Protein AF-A0A926B3T6-F1 (afdb_monomer)

Sequence (153 aa):
PVVVKFSTDINLEQIPELVQTLVERGFDGIILGNTSTRYAEHRSAIENRDLPLYDYFTSTYGGGLSGGILRADSLAAARCAVEAVRALAPSHEFQVIRCGGIASNADIVESRKAGVLLNQWYVGYFEAFARAGHNVYGDVVSRMSESLTDTLS

Foldseek 3Di:
DAEEEDALPDDLVCLLVVLVVCLVVPHQEYEFHDFDLVLVVLLVVDDPVCNVVSVCCNVPPGDGDFAQSSLVSQLSSLLSNVVSCVVVVRPDHYAYEGETHDQALVSVVSCVVSVHPHYDDDPSQVVQCVPCPPCSVVVRVVVNVVVVVVVVD

pLDDT: mean 92.75, std 11.46, range [38.62, 98.75]

Radius of gyration: 17.03 Å; Cα contacts (8 Å, |Δi|>4): 232; chains: 1; bou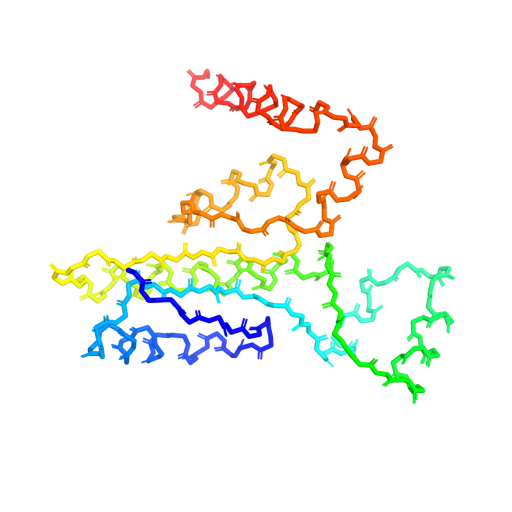nding box: 42×38×45 Å

Structure (mmCIF, N/CA/C/O backbone):
data_AF-A0A926B3T6-F1
#
_entry.id   AF-A0A926B3T6-F1
#
loop_
_atom_site.group_PDB
_atom_site.id
_atom_site.type_symbol
_atom_site.label_atom_id
_atom_site.label_alt_id
_atom_site.label_comp_id
_atom_site.label_asym_id
_atom_site.label_entity_id
_atom_site.label_seq_id
_atom_site.pdbx_PDB_ins_code
_atom_site.Cartn_x
_atom_site.Cartn_y
_atom_site.Cartn_z
_atom_site.occupancy
_atom_site.B_iso_or_equiv
_atom_site.auth_seq_id
_atom_site.auth_comp_id
_atom_site.auth_asym_id
_atom_site.auth_atom_id
_atom_site.pdbx_PDB_model_num
ATOM 1 N N . PRO A 1 1 ? -4.760 -11.863 16.513 1.00 90.06 1 PRO A N 1
ATOM 2 C CA . PRO A 1 1 ? -5.025 -10.830 15.493 1.00 90.06 1 PRO A CA 1
ATOM 3 C C . PRO A 1 1 ? -5.242 -11.476 14.119 1.00 90.06 1 PRO A C 1
ATOM 5 O O . PRO A 1 1 ? -4.375 -12.211 13.649 1.00 90.06 1 PRO A O 1
ATOM 8 N N . VAL A 1 2 ? -6.396 -11.239 13.507 1.00 97.50 2 VAL A N 1
ATOM 9 C CA . VAL A 1 2 ? -6.762 -11.685 12.165 1.00 97.50 2 VAL A CA 1
ATOM 10 C C . VAL A 1 2 ? -6.933 -10.450 11.291 1.00 97.50 2 VAL A C 1
ATOM 12 O O . VAL A 1 2 ? -7.745 -9.577 11.583 1.00 97.50 2 VAL A O 1
ATOM 15 N N . VAL A 1 3 ? -6.162 -10.379 10.209 1.00 97.94 3 VAL A N 1
ATOM 16 C CA . VAL A 1 3 ? -6.196 -9.267 9.250 1.00 97.94 3 VAL A CA 1
ATOM 17 C C . VAL A 1 3 ? -6.465 -9.793 7.846 1.00 97.94 3 VAL A C 1
ATOM 19 O O . VAL A 1 3 ? -6.010 -10.884 7.496 1.00 97.94 3 VAL A O 1
ATOM 22 N N . VAL A 1 4 ? -7.175 -9.016 7.029 1.00 97.75 4 VAL A N 1
ATOM 23 C CA . VAL A 1 4 ? -7.451 -9.359 5.622 1.00 97.75 4 VAL A CA 1
ATOM 24 C C . VAL A 1 4 ? -6.619 -8.484 4.701 1.00 97.75 4 VAL A C 1
ATOM 26 O O . VAL A 1 4 ? -6.476 -7.288 4.945 1.00 97.75 4 VAL A O 1
ATOM 29 N N . LYS A 1 5 ? -6.072 -9.069 3.632 1.00 98.06 5 LYS A N 1
ATOM 30 C CA . LYS A 1 5 ? -5.295 -8.347 2.623 1.00 98.06 5 LYS A CA 1
ATOM 31 C C . LYS A 1 5 ? -6.063 -8.237 1.314 1.00 98.06 5 LYS A C 1
ATOM 33 O O . LYS A 1 5 ? -6.503 -9.251 0.779 1.00 98.06 5 LYS A O 1
ATOM 38 N N . PHE A 1 6 ? -6.152 -7.022 0.781 1.00 97.56 6 PHE A N 1
ATOM 39 C CA . PHE A 1 6 ? -6.789 -6.741 -0.506 1.00 97.56 6 PHE A CA 1
ATOM 40 C C . PHE A 1 6 ? -5.767 -6.312 -1.559 1.00 97.56 6 PHE A C 1
ATOM 42 O O . PHE A 1 6 ? -4.681 -5.824 -1.239 1.00 97.56 6 PHE A O 1
ATOM 49 N N . SER A 1 7 ? -6.123 -6.514 -2.830 1.00 95.25 7 SER A N 1
ATOM 50 C CA . SER A 1 7 ? -5.357 -5.992 -3.964 1.00 95.25 7 SER A CA 1
ATOM 51 C C . SER A 1 7 ? -5.319 -4.461 -3.951 1.00 95.25 7 SER A C 1
ATOM 53 O O . SER A 1 7 ? -6.173 -3.803 -3.363 1.00 95.25 7 SER A O 1
ATOM 55 N N . THR A 1 8 ? -4.317 -3.902 -4.628 1.00 95.19 8 THR A N 1
ATOM 56 C CA . THR A 1 8 ? -4.240 -2.468 -4.929 1.00 95.19 8 THR A CA 1
ATOM 57 C C . THR A 1 8 ? -5.337 -2.031 -5.906 1.00 95.19 8 THR A C 1
ATOM 59 O O . THR A 1 8 ? -5.630 -0.848 -5.997 1.00 95.19 8 THR A O 1
ATOM 62 N N . ASP A 1 9 ? -5.981 -2.969 -6.604 1.00 96.56 9 ASP A N 1
ATOM 63 C CA . ASP A 1 9 ? -7.074 -2.714 -7.555 1.00 96.56 9 ASP A CA 1
ATOM 64 C C . ASP A 1 9 ? -8.447 -2.562 -6.880 1.00 96.56 9 ASP A C 1
ATOM 66 O O . ASP A 1 9 ? -9.483 -2.594 -7.540 1.00 96.56 9 ASP A O 1
ATOM 70 N N . ILE A 1 10 ? -8.470 -2.423 -5.553 1.00 96.00 10 ILE A N 1
ATOM 71 C CA . ILE A 1 10 ? -9.690 -2.171 -4.789 1.00 96.00 10 ILE A CA 1
ATOM 72 C C . ILE A 1 10 ? -10.314 -0.826 -5.187 1.00 96.00 10 ILE A C 1
ATOM 74 O O . ILE A 1 10 ? -9.626 0.192 -5.267 1.00 96.00 10 ILE A O 1
ATOM 78 N N . ASN A 1 11 ? -11.634 -0.806 -5.391 1.00 96.56 11 ASN A N 1
ATOM 79 C CA . ASN A 1 11 ? -12.356 0.448 -5.577 1.00 96.56 11 ASN A CA 1
ATOM 80 C C . ASN A 1 11 ? -12.421 1.200 -4.237 1.00 96.56 11 ASN A C 1
ATOM 82 O O . ASN A 1 11 ? -12.922 0.667 -3.246 1.00 96.56 11 ASN A O 1
ATOM 86 N N . LEU A 1 12 ? -11.948 2.450 -4.221 1.00 97.62 12 LEU A N 1
ATOM 87 C CA . LEU A 1 12 ? -11.952 3.306 -3.033 1.00 97.62 12 LEU A CA 1
ATOM 88 C C . LEU A 1 12 ? -13.356 3.490 -2.447 1.00 97.62 12 LEU A C 1
ATOM 90 O O . LEU A 1 12 ? -13.508 3.509 -1.230 1.00 97.62 12 LEU A O 1
ATOM 94 N N . GLU A 1 13 ? -14.384 3.554 -3.291 1.00 97.94 13 GLU A N 1
ATOM 95 C CA . GLU A 1 13 ? -15.776 3.737 -2.858 1.00 97.94 13 GLU A CA 1
ATOM 96 C C . GLU A 1 13 ? -16.304 2.550 -2.039 1.00 97.94 13 GLU A C 1
ATOM 98 O O . GLU A 1 13 ? -17.209 2.715 -1.228 1.00 97.94 13 GLU A O 1
ATOM 103 N N . GLN A 1 14 ? -15.718 1.359 -2.206 1.00 96.94 14 GLN A N 1
ATOM 104 C CA . GLN A 1 14 ? -16.119 0.143 -1.489 1.00 96.94 14 GLN A CA 1
ATOM 105 C C . GLN A 1 14 ? -15.417 -0.008 -0.134 1.00 96.94 14 GLN A C 1
ATOM 107 O O . GLN A 1 14 ? -15.825 -0.826 0.692 1.00 96.94 14 GLN A O 1
ATOM 112 N N . ILE A 1 15 ? -14.344 0.751 0.108 1.00 98.44 15 ILE A N 1
ATOM 113 C CA . ILE A 1 15 ? -13.525 0.613 1.316 1.00 98.44 15 ILE A CA 1
ATOM 114 C C . ILE A 1 15 ? -14.333 0.852 2.602 1.00 98.44 15 ILE A C 1
ATOM 116 O O . ILE A 1 15 ? -14.174 0.044 3.518 1.00 98.44 15 ILE A O 1
ATOM 120 N N . PRO A 1 16 ? -15.208 1.872 2.715 1.00 98.62 16 PRO A N 1
ATOM 121 C CA . PRO A 1 16 ? -15.978 2.086 3.941 1.00 98.62 16 PRO A CA 1
ATOM 122 C C . PRO A 1 16 ? -16.863 0.894 4.332 1.00 98.62 16 PRO A C 1
ATOM 124 O O . PRO A 1 16 ? -16.813 0.444 5.477 1.00 98.62 16 PRO A O 1
ATOM 127 N N . GLU A 1 17 ? -17.608 0.328 3.378 1.00 98.38 17 GLU A N 1
ATOM 128 C CA . GLU A 1 17 ? -18.474 -0.838 3.613 1.00 98.38 17 GLU A CA 1
ATOM 129 C C . GLU A 1 17 ? -17.661 -2.094 3.965 1.00 98.38 17 GLU A C 1
ATOM 131 O O . GLU A 1 17 ? -18.046 -2.884 4.835 1.00 98.38 17 GLU A O 1
ATOM 136 N N . LEU A 1 18 ? -16.496 -2.268 3.332 1.00 98.25 18 LEU A N 1
ATOM 137 C CA . LEU A 1 18 ? -15.571 -3.354 3.653 1.00 98.25 18 LEU A CA 1
ATOM 138 C C . LEU A 1 18 ? -15.011 -3.218 5.070 1.00 98.25 18 LEU A C 1
ATOM 140 O O . LEU A 1 18 ? -15.007 -4.195 5.815 1.00 98.25 18 LEU A O 1
ATOM 144 N N . VAL A 1 19 ? -14.569 -2.021 5.463 1.00 98.69 19 VAL A N 1
ATOM 145 C CA . VAL A 1 19 ? -14.080 -1.737 6.822 1.00 98.69 19 VAL A CA 1
ATOM 146 C C . VAL A 1 19 ? -15.160 -2.051 7.853 1.00 98.69 19 VAL A C 1
ATOM 148 O O . VAL A 1 19 ? -14.882 -2.774 8.809 1.00 98.69 19 VAL A O 1
ATOM 151 N N . GLN A 1 20 ? -16.390 -1.581 7.631 1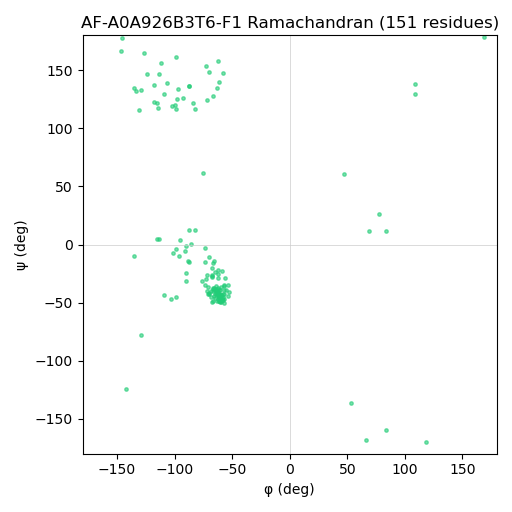.00 98.62 20 GLN A N 1
ATOM 152 C CA . GLN A 1 20 ? -17.522 -1.885 8.502 1.00 98.62 20 GLN A CA 1
ATOM 153 C C . GLN A 1 20 ? -17.743 -3.393 8.630 1.00 98.62 20 GLN A C 1
ATOM 155 O O . GLN A 1 20 ? -17.781 -3.919 9.742 1.00 98.62 20 GLN A O 1
ATOM 160 N N . THR A 1 21 ? -17.801 -4.103 7.503 1.00 98.56 21 THR A N 1
ATOM 161 C CA . THR A 1 21 ? -17.993 -5.557 7.488 1.00 98.56 21 THR A CA 1
ATOM 162 C C . THR A 1 21 ? -16.892 -6.275 8.271 1.00 98.56 21 THR A C 1
ATOM 164 O O . THR A 1 21 ? -17.173 -7.175 9.057 1.00 98.56 21 THR A O 1
ATOM 167 N N . LEU A 1 22 ? -15.627 -5.895 8.086 1.00 98.62 22 LEU A N 1
ATOM 168 C CA . LEU A 1 22 ? -14.504 -6.520 8.788 1.00 98.62 22 LEU A CA 1
ATOM 169 C C . LEU A 1 22 ? -14.575 -6.278 10.300 1.00 98.62 22 LEU A C 1
ATOM 171 O O . LEU A 1 22 ? -14.375 -7.212 11.076 1.00 98.62 22 LEU A O 1
ATOM 175 N N . VAL A 1 23 ? -14.909 -5.059 10.721 1.00 98.50 23 VAL A N 1
ATOM 1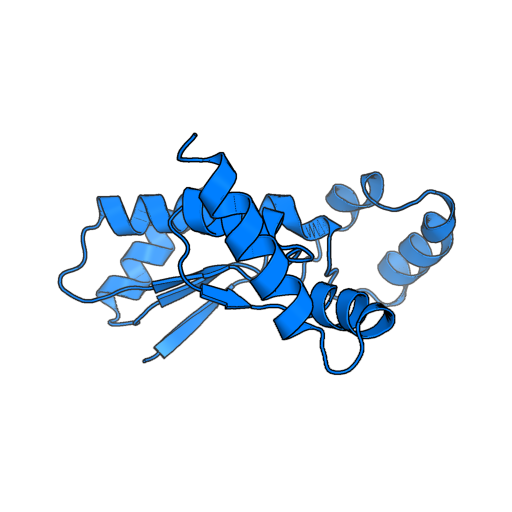76 C CA . VAL A 1 23 ? -15.102 -4.717 12.137 1.00 98.50 23 VAL A CA 1
ATOM 177 C C . VAL A 1 23 ? -16.246 -5.530 12.748 1.00 98.50 23 VAL A C 1
ATOM 179 O O . VAL A 1 23 ? -16.050 -6.162 13.783 1.00 98.50 23 VAL A O 1
ATOM 182 N N . GLU A 1 24 ? -17.410 -5.590 12.095 1.00 98.25 24 GLU A N 1
ATOM 183 C CA . GLU A 1 24 ? -18.583 -6.345 12.568 1.00 98.25 24 GLU A CA 1
ATOM 184 C C . GLU A 1 24 ? -18.324 -7.854 12.665 1.00 98.25 24 GLU A C 1
ATOM 186 O O . GLU A 1 24 ? -18.915 -8.550 13.493 1.00 98.25 24 GLU A O 1
ATOM 191 N N . ARG A 1 25 ? -17.428 -8.379 11.823 1.00 98.06 25 ARG A N 1
ATOM 192 C CA . ARG A 1 25 ? -17.005 -9.786 11.847 1.00 98.06 25 ARG A CA 1
ATOM 193 C C . ARG A 1 25 ? -15.862 -10.064 12.826 1.00 98.06 25 ARG A C 1
ATOM 195 O O . ARG A 1 25 ? -15.451 -11.216 12.935 1.00 98.06 25 ARG A O 1
ATOM 202 N N . GLY A 1 26 ? -15.381 -9.051 13.546 1.00 97.81 26 GLY A N 1
ATOM 203 C CA . GLY A 1 26 ? -14.352 -9.198 14.573 1.00 97.81 26 GLY A CA 1
ATOM 204 C C . GLY A 1 26 ? -12.933 -9.347 14.026 1.00 97.81 26 GLY A C 1
ATOM 205 O O . GLY A 1 26 ? -12.096 -9.954 14.687 1.00 97.81 26 GLY A O 1
ATOM 206 N N . PHE A 1 27 ? -12.648 -8.831 12.826 1.00 98.56 27 PHE A N 1
ATOM 207 C CA . PHE A 1 27 ? -11.267 -8.706 12.356 1.00 98.56 27 PHE A CA 1
ATOM 208 C C . PHE A 1 27 ? -10.540 -7.586 13.108 1.00 98.56 27 PHE A C 1
ATOM 210 O O . PHE A 1 27 ? -11.148 -6.611 13.552 1.00 98.56 27 PHE A O 1
ATOM 217 N N . ASP A 1 28 ? -9.218 -7.714 13.193 1.00 98.38 28 ASP A N 1
ATOM 218 C CA . ASP A 1 28 ? -8.331 -6.788 13.906 1.00 98.38 28 ASP A CA 1
ATOM 219 C C . ASP A 1 28 ? -7.660 -5.774 12.964 1.00 98.38 28 ASP A C 1
ATOM 221 O O . ASP A 1 28 ? -6.906 -4.901 13.395 1.00 98.38 28 ASP A O 1
ATOM 225 N N . GLY A 1 29 ? -7.884 -5.891 11.653 1.00 98.38 29 GLY A N 1
ATOM 226 C CA . GLY A 1 29 ? -7.330 -4.944 10.700 1.00 98.38 29 GLY A CA 1
ATOM 227 C C . GLY A 1 29 ? -7.433 -5.340 9.235 1.00 98.38 29 GLY A C 1
ATOM 228 O O . GLY A 1 29 ? -7.889 -6.423 8.858 1.00 98.38 29 GLY A O 1
ATOM 229 N N . ILE A 1 30 ? -6.945 -4.429 8.402 1.00 98.56 30 ILE A N 1
ATOM 230 C CA . ILE A 1 30 ? -6.932 -4.527 6.948 1.00 98.56 30 ILE A CA 1
ATOM 231 C C . ILE A 1 30 ? -5.550 -4.151 6.410 1.00 98.56 30 ILE A C 1
ATOM 233 O O . ILE A 1 30 ? -4.967 -3.133 6.785 1.00 98.56 30 ILE A O 1
ATOM 237 N N . ILE A 1 31 ? -5.018 -4.977 5.512 1.00 98.56 31 ILE A N 1
ATOM 238 C CA . ILE A 1 31 ? -3.836 -4.656 4.716 1.00 98.56 31 ILE A CA 1
ATOM 239 C C . ILE A 1 31 ? -4.316 -4.192 3.347 1.00 98.56 31 ILE A C 1
ATOM 241 O O . ILE A 1 31 ? -4.909 -4.970 2.594 1.00 98.56 31 ILE A O 1
ATOM 245 N N . LEU A 1 32 ? -4.036 -2.934 3.019 1.00 98.00 32 LEU A N 1
ATOM 246 C CA . LEU A 1 32 ? -4.392 -2.356 1.734 1.00 98.00 32 LEU A CA 1
ATOM 247 C C . LEU A 1 32 ? -3.189 -2.275 0.813 1.00 98.00 32 LEU A C 1
ATOM 249 O O . LEU A 1 32 ? -2.183 -1.620 1.100 1.00 98.00 32 LEU A O 1
ATOM 253 N N . GLY A 1 33 ? -3.353 -2.983 -0.299 1.00 89.06 33 GLY A N 1
ATOM 254 C CA . GLY A 1 33 ? -2.388 -3.144 -1.358 1.00 89.06 33 GLY A CA 1
ATOM 255 C C . GLY A 1 33 ? -1.805 -4.554 -1.399 1.00 89.06 33 GLY A C 1
ATOM 256 O O . GLY A 1 33 ? -1.485 -5.187 -0.391 1.00 89.06 33 GLY A O 1
ATOM 257 N N . ASN A 1 34 ? -1.677 -5.048 -2.619 1.00 92.50 34 ASN A N 1
ATOM 258 C CA . ASN A 1 34 ? -0.947 -6.253 -2.973 1.00 92.50 34 ASN A CA 1
ATOM 259 C C . ASN A 1 34 ? -0.278 -5.939 -4.313 1.00 92.50 34 ASN A C 1
ATOM 261 O O . ASN A 1 34 ? 0.398 -4.918 -4.439 1.00 92.50 34 ASN A O 1
ATOM 265 N N . THR A 1 35 ? -0.514 -6.754 -5.327 1.00 94.69 35 THR A N 1
ATOM 266 C CA . THR A 1 35 ? -0.145 -6.441 -6.697 1.00 94.69 35 THR A CA 1
ATOM 267 C C . THR A 1 35 ? -1.345 -5.906 -7.482 1.00 94.69 35 THR A C 1
ATOM 269 O O . THR A 1 35 ? -2.492 -6.073 -7.053 1.00 94.69 35 THR A O 1
ATOM 272 N N . SER A 1 36 ? -1.071 -5.229 -8.599 1.00 97.00 36 SER A N 1
ATOM 273 C CA . SER A 1 36 ? -2.078 -4.669 -9.514 1.00 97.00 36 SER A CA 1
ATOM 274 C C . SER A 1 36 ? -2.046 -5.370 -10.868 1.00 97.00 36 SER A C 1
ATOM 276 O O . SER A 1 36 ? -0.986 -5.771 -11.354 1.00 97.00 36 SER A O 1
ATOM 278 N N . THR A 1 37 ? -3.212 -5.485 -11.485 1.00 97.19 37 THR A N 1
ATOM 279 C CA . THR A 1 37 ? -3.422 -5.966 -12.855 1.00 97.19 37 THR A CA 1
ATOM 280 C C . THR A 1 37 ? -3.957 -4.871 -13.781 1.00 97.19 37 THR A C 1
ATOM 282 O O . THR A 1 37 ? -4.207 -5.125 -14.958 1.00 97.19 37 THR A O 1
ATOM 285 N N . ARG A 1 38 ? -4.077 -3.627 -13.291 1.00 96.38 38 ARG A N 1
ATOM 286 C CA . ARG A 1 38 ? -4.512 -2.449 -14.061 1.00 96.38 38 ARG A CA 1
ATOM 287 C C . ARG A 1 38 ? -3.401 -1.942 -14.987 1.00 96.38 38 ARG A C 1
ATOM 289 O O . ARG A 1 38 ? -2.902 -0.826 -14.864 1.00 96.38 38 ARG A O 1
ATOM 296 N N . TYR A 1 39 ? -2.973 -2.789 -15.925 1.00 96.88 39 TYR A N 1
ATOM 297 C CA . TYR A 1 39 ? -1.813 -2.531 -16.782 1.00 96.88 39 TYR A CA 1
ATOM 298 C C . TYR A 1 39 ? -1.963 -1.245 -17.598 1.00 96.88 39 TYR A C 1
ATOM 300 O O . TYR A 1 39 ? -1.075 -0.398 -17.602 1.00 96.88 39 TYR A O 1
ATOM 308 N N . ALA A 1 40 ? -3.119 -1.055 -18.236 1.00 96.12 40 ALA A N 1
ATOM 309 C CA . ALA A 1 40 ? -3.379 0.133 -19.043 1.00 96.12 40 ALA A CA 1
ATOM 310 C C . ALA A 1 40 ? -3.216 1.436 -18.239 1.00 96.12 40 ALA A C 1
ATOM 312 O O . ALA A 1 40 ? -2.637 2.396 -18.742 1.00 96.12 40 ALA A O 1
ATOM 313 N N . GLU A 1 41 ? -3.663 1.445 -16.980 1.00 95.94 41 GLU A N 1
ATOM 314 C CA . GLU A 1 41 ? -3.575 2.607 -16.091 1.00 95.94 41 GLU A CA 1
ATOM 315 C C . GLU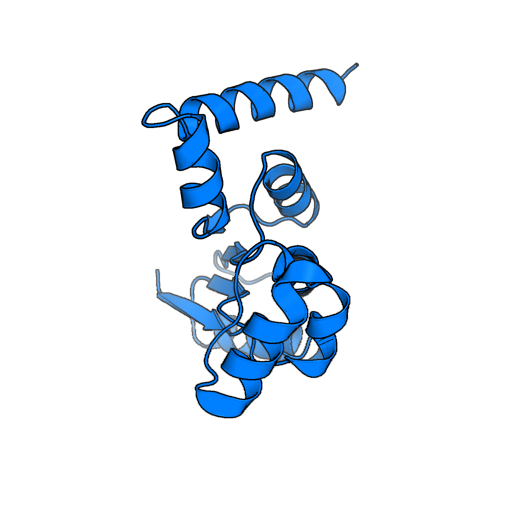 A 1 41 ? -2.133 2.886 -15.652 1.00 95.94 41 GLU A C 1
ATOM 317 O O . GLU A 1 41 ? -1.720 4.041 -15.567 1.00 95.94 41 GLU A O 1
ATOM 322 N N . HIS A 1 42 ? -1.340 1.837 -15.420 1.00 95.75 42 HIS A N 1
ATOM 323 C CA . HIS A 1 42 ? 0.037 1.973 -14.944 1.00 95.75 42 HIS A CA 1
ATOM 324 C C . HIS A 1 42 ? 1.079 2.127 -16.053 1.00 95.75 42 HIS A C 1
ATOM 326 O O . HIS A 1 42 ? 2.208 2.521 -15.763 1.00 95.75 42 HIS A O 1
ATOM 332 N N . ARG A 1 43 ? 0.736 1.846 -17.314 1.00 95.94 43 ARG A N 1
ATOM 333 C CA . ARG A 1 43 ? 1.687 1.874 -18.436 1.00 95.94 43 ARG A CA 1
ATOM 334 C C . ARG A 1 43 ? 2.378 3.231 -18.600 1.00 95.94 43 ARG A C 1
ATOM 336 O O . ARG A 1 43 ? 3.551 3.273 -18.950 1.00 95.94 43 ARG A O 1
ATOM 343 N N . SER A 1 44 ? 1.678 4.333 -18.327 1.00 94.81 44 SER A N 1
ATOM 344 C CA . SER A 1 44 ? 2.235 5.694 -18.410 1.00 94.81 44 SER A CA 1
ATOM 345 C C . SER A 1 44 ? 3.314 5.984 -17.359 1.00 94.81 44 SER A C 1
ATOM 347 O O . SER A 1 44 ? 4.114 6.897 -17.547 1.00 94.81 44 SER A O 1
ATOM 349 N N . ALA A 1 45 ? 3.356 5.204 -16.275 1.00 93.19 45 ALA A N 1
ATOM 350 C CA . ALA A 1 45 ? 4.351 5.311 -15.212 1.00 93.19 45 ALA A CA 1
ATOM 351 C C . ALA A 1 45 ? 5.596 4.436 -15.457 1.00 93.19 45 ALA A C 1
ATOM 353 O O . ALA A 1 45 ? 6.512 4.437 -14.634 1.00 93.19 45 ALA A O 1
ATOM 354 N N . ILE A 1 46 ? 5.630 3.675 -16.555 1.00 94.81 46 ILE A N 1
ATOM 355 C CA . ILE A 1 46 ? 6.759 2.821 -16.930 1.00 94.81 46 ILE A CA 1
ATOM 356 C C . ILE A 1 46 ? 7.767 3.635 -17.739 1.00 94.81 46 ILE A C 1
ATOM 358 O O . ILE A 1 46 ? 7.398 4.398 -18.632 1.00 94.81 46 ILE A O 1
ATOM 362 N N . GLU A 1 47 ? 9.057 3.466 -17.447 1.00 94.19 47 GLU A N 1
ATOM 363 C CA . GLU A 1 47 ? 10.108 4.126 -18.216 1.00 94.19 47 GLU A CA 1
ATOM 364 C C . GLU A 1 47 ? 10.083 3.682 -19.685 1.00 94.19 47 GLU A C 1
ATOM 366 O O . GLU A 1 47 ? 9.951 2.498 -19.992 1.00 94.19 47 GLU A O 1
ATOM 371 N N . ASN A 1 48 ? 10.300 4.624 -20.609 1.00 96.00 48 ASN A N 1
ATOM 372 C CA . ASN A 1 48 ? 10.241 4.352 -22.051 1.00 96.00 48 ASN A CA 1
ATOM 373 C C . ASN A 1 48 ? 11.138 3.185 -22.497 1.00 96.00 48 ASN A C 1
ATOM 375 O O . ASN A 1 48 ? 10.767 2.442 -23.403 1.00 96.00 48 ASN A O 1
ATOM 379 N N . ARG A 1 49 ? 12.305 3.013 -21.859 1.00 97.31 49 ARG A N 1
ATOM 380 C CA . ARG A 1 49 ? 13.235 1.912 -22.160 1.00 97.31 49 ARG A CA 1
ATOM 381 C C . ARG A 1 49 ? 12.685 0.535 -21.776 1.00 97.31 49 ARG A C 1
ATOM 383 O O . ARG A 1 49 ? 13.057 -0.451 -22.402 1.00 97.31 49 ARG A O 1
ATOM 390 N N . ASP A 1 50 ? 11.799 0.485 -20.784 1.00 96.38 50 ASP A N 1
ATOM 391 C CA . ASP A 1 50 ? 11.235 -0.747 -20.231 1.00 96.38 50 ASP A CA 1
ATOM 392 C C . ASP A 1 50 ? 9.873 -1.085 -20.860 1.00 96.38 50 ASP A C 1
ATOM 394 O O . ASP A 1 50 ? 9.385 -2.203 -20.694 1.00 96.38 50 ASP A O 1
ATOM 398 N N . LEU A 1 51 ? 9.277 -0.169 -21.640 1.00 97.31 51 LEU A N 1
ATOM 399 C CA . LEU A 1 51 ? 7.991 -0.382 -22.317 1.00 97.31 51 LEU A CA 1
ATOM 400 C C . LEU A 1 51 ? 7.941 -1.657 -23.177 1.00 97.31 51 LEU A C 1
ATOM 402 O O . LEU A 1 51 ? 6.955 -2.378 -23.050 1.00 97.31 51 LEU A O 1
ATOM 406 N N . PRO A 1 52 ? 8.957 -2.013 -23.996 1.00 98.00 52 PRO A N 1
ATOM 407 C CA . PRO A 1 52 ? 8.897 -3.251 -24.776 1.00 98.00 52 PRO A CA 1
ATOM 408 C C . PRO A 1 52 ? 8.810 -4.505 -23.896 1.00 98.00 52 PRO A C 1
ATOM 410 O O . PRO A 1 52 ? 8.062 -5.431 -24.206 1.00 98.00 52 PRO A O 1
ATOM 413 N N . LEU A 1 53 ? 9.548 -4.529 -22.780 1.00 96.75 53 LEU A N 1
ATOM 414 C CA . LEU A 1 53 ? 9.520 -5.638 -21.826 1.00 96.75 53 LEU A CA 1
ATOM 415 C C . LEU A 1 53 ? 8.187 -5.683 -21.076 1.00 96.75 53 LEU A C 1
ATOM 417 O O . LEU A 1 53 ? 7.616 -6.756 -20.895 1.00 96.75 53 LEU A O 1
ATOM 421 N N . TYR A 1 54 ? 7.686 -4.521 -20.663 1.00 97.00 54 TYR A N 1
ATOM 422 C CA . TYR A 1 54 ? 6.396 -4.378 -20.006 1.00 97.00 54 TYR A CA 1
ATOM 423 C C . TYR A 1 54 ? 5.244 -4.860 -20.897 1.00 97.00 54 TYR A C 1
ATOM 425 O O . TYR A 1 54 ? 4.427 -5.673 -20.464 1.00 97.00 54 TYR A O 1
ATOM 433 N N . ASP A 1 55 ? 5.199 -4.405 -22.150 1.00 97.69 55 ASP A N 1
ATOM 434 C CA . ASP A 1 55 ? 4.166 -4.782 -23.116 1.00 97.69 55 ASP A CA 1
ATOM 435 C C . ASP A 1 55 ? 4.232 -6.287 -23.410 1.00 97.69 55 ASP A C 1
ATOM 437 O O . ASP A 1 55 ? 3.201 -6.960 -23.435 1.00 97.69 55 ASP A O 1
ATOM 441 N N . TYR A 1 56 ? 5.437 -6.852 -23.549 1.00 98.00 56 TYR A N 1
ATOM 442 C CA . TYR A 1 56 ? 5.611 -8.295 -23.716 1.00 98.00 56 TYR A CA 1
ATOM 443 C C . TYR A 1 56 ? 5.118 -9.075 -22.490 1.00 98.00 56 TYR A C 1
ATOM 445 O O . TYR A 1 56 ? 4.333 -10.012 -22.630 1.00 98.00 56 TYR A O 1
ATOM 453 N N . PHE A 1 57 ? 5.524 -8.673 -21.282 1.00 97.06 57 PHE A N 1
ATOM 454 C CA . PHE A 1 57 ? 5.109 -9.324 -20.039 1.00 97.06 57 PHE A CA 1
ATOM 455 C C . PHE A 1 57 ? 3.588 -9.295 -19.858 1.00 97.06 57 PHE A C 1
ATOM 457 O O . PHE A 1 57 ? 2.982 -10.340 -19.615 1.00 97.06 57 PHE A O 1
ATOM 464 N N . THR A 1 58 ? 2.970 -8.123 -20.012 1.00 97.00 58 THR A N 1
ATOM 465 C CA . THR A 1 58 ? 1.532 -7.922 -19.768 1.00 97.00 58 THR A CA 1
ATOM 466 C C . THR A 1 58 ? 0.640 -8.561 -20.832 1.00 97.00 58 THR A C 1
ATOM 468 O O . THR A 1 58 ? -0.481 -8.946 -20.510 1.00 97.00 58 THR A O 1
ATOM 471 N N . SER A 1 59 ? 1.127 -8.732 -22.066 1.00 97.06 59 SER A N 1
ATOM 472 C CA . SER A 1 59 ? 0.389 -9.416 -23.142 1.00 97.06 59 SER A CA 1
ATOM 473 C C . SER A 1 59 ? 0.629 -10.928 -23.217 1.00 97.06 59 SER A C 1
ATOM 475 O O . SER A 1 59 ? -0.229 -11.643 -23.731 1.00 97.06 59 SER A O 1
ATOM 477 N N . THR A 1 60 ? 1.765 -11.427 -22.713 1.00 97.75 60 THR A N 1
ATOM 478 C CA . THR A 1 60 ? 2.161 -12.841 -22.869 1.00 97.75 60 THR A CA 1
ATOM 479 C C . THR A 1 60 ? 1.947 -13.665 -21.606 1.00 97.75 60 THR A C 1
ATOM 481 O O . THR A 1 60 ? 1.422 -14.774 -21.678 1.00 97.75 60 THR A O 1
ATOM 484 N N . TYR A 1 61 ? 2.375 -13.153 -20.450 1.00 96.56 61 TYR A N 1
ATOM 485 C CA . TYR A 1 61 ? 2.349 -13.905 -19.191 1.00 96.56 61 TYR A CA 1
ATOM 486 C C . TYR A 1 61 ? 1.288 -13.372 -18.230 1.00 96.56 61 TYR A C 1
ATOM 488 O O . TYR A 1 61 ? 0.570 -14.150 -17.603 1.00 96.56 61 TYR A O 1
ATOM 496 N N . GLY A 1 62 ? 1.195 -12.047 -18.110 1.00 93.81 62 GLY A N 1
ATOM 497 C CA . GLY A 1 62 ? 0.411 -11.396 -17.070 1.00 93.81 62 GLY A CA 1
ATOM 498 C C . GLY A 1 62 ? 0.968 -11.647 -15.664 1.00 93.81 62 GLY A C 1
ATOM 499 O O . GLY A 1 62 ? 2.088 -12.119 -15.470 1.00 93.81 62 GLY A O 1
ATOM 500 N N . GLY A 1 63 ? 0.171 -11.297 -14.659 1.00 94.94 63 GLY A N 1
ATOM 501 C CA . GLY A 1 63 ? 0.555 -11.326 -13.249 1.00 94.94 63 GLY A CA 1
ATOM 502 C C . GLY A 1 63 ? 0.510 -9.948 -12.593 1.00 94.94 63 GLY A C 1
ATOM 503 O O . GLY A 1 63 ? -0.023 -8.983 -13.131 1.00 94.94 63 GLY A O 1
ATOM 504 N N . GLY A 1 64 ? 1.036 -9.853 -11.380 1.00 95.44 64 GLY A N 1
ATOM 505 C CA . GLY A 1 64 ? 0.890 -8.656 -10.566 1.00 95.44 64 GLY A CA 1
ATOM 506 C C . GLY A 1 64 ? 2.028 -7.648 -10.721 1.00 95.44 64 GLY A C 1
ATOM 507 O O . GLY A 1 64 ? 3.179 -7.977 -10.444 1.00 95.44 64 GLY A O 1
ATOM 508 N N . LEU A 1 65 ? 1.705 -6.397 -11.044 1.00 95.88 65 LEU A N 1
ATOM 509 C CA . LEU A 1 65 ? 2.623 -5.266 -10.918 1.00 95.88 65 LEU A CA 1
ATOM 510 C C . LEU A 1 65 ? 2.875 -4.937 -9.441 1.00 95.88 65 LEU A C 1
ATOM 512 O O . LEU A 1 65 ? 2.004 -5.139 -8.599 1.00 95.88 65 LEU A O 1
ATOM 516 N N . SER A 1 66 ? 4.071 -4.448 -9.117 1.00 95.69 66 SER A N 1
ATOM 517 C CA . SER A 1 66 ? 4.509 -4.086 -7.760 1.00 95.69 66 SER A CA 1
ATOM 518 C C . SER A 1 66 ? 5.455 -2.884 -7.806 1.00 95.69 66 SER A C 1
ATOM 520 O O . SER A 1 66 ? 5.818 -2.408 -8.877 1.00 95.69 66 SER A O 1
ATOM 522 N N . GLY A 1 67 ? 5.904 -2.413 -6.642 1.00 94.06 67 GLY A N 1
ATOM 523 C CA . GLY A 1 67 ? 6.915 -1.356 -6.557 1.00 94.06 67 GLY A CA 1
ATOM 524 C C . GLY A 1 67 ? 6.335 0.049 -6.675 1.00 94.06 67 GLY A C 1
ATOM 525 O O . GLY A 1 67 ? 5.158 0.268 -6.382 1.00 94.06 67 GLY A O 1
ATOM 526 N N . GLY A 1 68 ? 7.192 1.011 -7.030 1.00 93.75 68 GLY A N 1
ATOM 527 C CA . GLY A 1 68 ? 6.906 2.449 -6.946 1.00 93.75 68 GLY A CA 1
ATOM 528 C C . GLY A 1 68 ? 5.660 2.905 -7.709 1.00 93.75 68 GLY A C 1
ATOM 529 O O . GLY A 1 68 ? 4.986 3.828 -7.259 1.00 93.75 68 GLY A O 1
ATOM 530 N N . ILE A 1 69 ? 5.295 2.213 -8.791 1.00 94.88 69 ILE A N 1
ATOM 531 C CA . ILE A 1 69 ? 4.098 2.520 -9.587 1.00 94.88 69 ILE A CA 1
ATOM 532 C C . ILE A 1 69 ? 2.787 2.377 -8.798 1.00 94.88 69 ILE A C 1
ATOM 534 O O . ILE A 1 69 ? 1.801 3.014 -9.144 1.00 94.88 69 ILE A O 1
ATOM 538 N N . LEU A 1 70 ? 2.780 1.598 -7.708 1.00 96.88 70 LEU A N 1
ATOM 539 C CA . LEU A 1 70 ? 1.609 1.396 -6.845 1.00 96.88 70 LEU A CA 1
ATOM 540 C C . LEU A 1 70 ? 1.579 2.328 -5.627 1.00 96.88 70 LEU A C 1
ATOM 542 O O . LEU A 1 70 ? 0.714 2.190 -4.763 1.00 96.88 70 LEU A O 1
ATOM 546 N N . ARG A 1 71 ? 2.545 3.251 -5.509 1.00 96.62 71 ARG A N 1
ATOM 547 C CA . ARG A 1 71 ? 2.706 4.119 -4.332 1.00 96.62 71 ARG A CA 1
ATOM 548 C C . ARG A 1 71 ? 1.470 4.972 -4.069 1.00 96.62 71 ARG A C 1
ATOM 550 O O . ARG A 1 71 ? 1.059 5.071 -2.913 1.00 96.62 71 ARG A O 1
ATOM 557 N N . ALA A 1 72 ? 0.946 5.616 -5.112 1.00 96.38 72 ALA A N 1
ATOM 558 C CA . ALA A 1 72 ? -0.190 6.527 -5.004 1.00 96.38 72 ALA A CA 1
ATOM 559 C C . ALA A 1 72 ? -1.461 5.758 -4.623 1.00 96.38 72 ALA A C 1
ATOM 561 O O . ALA A 1 72 ? -2.103 6.090 -3.630 1.00 96.38 72 ALA A O 1
ATOM 562 N N . ASP A 1 73 ? -1.741 4.674 -5.340 1.00 97.06 73 ASP A N 1
ATOM 563 C CA . ASP A 1 73 ? -2.923 3.839 -5.137 1.00 97.06 73 ASP A CA 1
ATOM 564 C C . ASP A 1 73 ? -2.962 3.211 -3.742 1.00 97.06 73 ASP A C 1
ATOM 566 O O . ASP A 1 73 ? -3.977 3.296 -3.049 1.00 97.06 73 ASP A O 1
ATOM 570 N N . SER A 1 74 ? -1.842 2.642 -3.276 1.00 97.81 74 SER A N 1
ATOM 571 C CA . SER A 1 74 ? -1.782 2.044 -1.937 1.00 97.81 74 SER A CA 1
ATOM 572 C C . SER A 1 74 ? -1.975 3.084 -0.830 1.00 97.81 74 SER A C 1
ATOM 574 O O . SER A 1 74 ? -2.599 2.790 0.190 1.00 97.81 74 SER A O 1
ATOM 576 N N . LEU A 1 75 ? -1.462 4.307 -1.017 1.00 98.19 75 LEU A N 1
ATOM 577 C CA . LEU A 1 75 ? -1.634 5.399 -0.059 1.00 98.19 75 LEU A CA 1
ATOM 578 C C . LEU A 1 75 ? -3.075 5.912 -0.043 1.00 98.19 75 LEU A C 1
ATOM 580 O O . LEU A 1 75 ? -3.610 6.155 1.036 1.00 98.19 75 LEU A O 1
ATOM 584 N N . ALA A 1 76 ? -3.695 6.065 -1.215 1.00 98.25 76 ALA A N 1
ATOM 585 C CA . ALA A 1 76 ? -5.080 6.506 -1.345 1.00 98.25 76 ALA A CA 1
ATOM 586 C C . ALA A 1 76 ? -6.040 5.511 -0.682 1.00 98.25 76 ALA A C 1
ATOM 588 O O . ALA A 1 76 ? -6.864 5.908 0.142 1.00 98.25 76 ALA A O 1
ATOM 589 N N . ALA A 1 77 ? -5.864 4.215 -0.956 1.00 98.50 77 ALA A N 1
ATOM 590 C CA . ALA A 1 77 ? -6.649 3.156 -0.334 1.00 98.50 77 ALA A CA 1
ATOM 591 C C . ALA A 1 77 ? -6.475 3.150 1.192 1.00 98.50 77 ALA A C 1
ATOM 593 O O . ALA A 1 77 ? -7.458 3.172 1.933 1.00 98.50 77 ALA A O 1
ATOM 594 N N . ALA A 1 78 ? -5.230 3.193 1.678 1.00 98.56 78 ALA A N 1
ATOM 595 C CA . ALA A 1 78 ? -4.955 3.209 3.112 1.00 98.56 78 ALA A CA 1
ATOM 596 C C . ALA A 1 78 ? -5.538 4.448 3.812 1.00 98.56 78 ALA A C 1
ATOM 598 O O . ALA A 1 78 ? -6.114 4.319 4.889 1.00 98.56 78 ALA A O 1
ATOM 599 N N . ARG A 1 79 ? -5.452 5.633 3.193 1.00 98.62 79 ARG A N 1
ATOM 600 C CA . ARG A 1 79 ? -6.060 6.864 3.719 1.00 98.62 79 ARG A CA 1
ATOM 601 C C . ARG A 1 79 ? -7.578 6.735 3.833 1.00 98.62 79 ARG A C 1
ATOM 603 O O . ARG A 1 79 ? -8.120 7.009 4.899 1.00 98.62 79 ARG A O 1
ATOM 610 N N . CYS A 1 80 ? -8.235 6.259 2.776 1.00 98.69 80 CYS A N 1
ATOM 611 C CA . CYS A 1 80 ? -9.680 6.038 2.767 1.00 98.69 80 CYS A CA 1
ATOM 612 C C . CYS A 1 80 ? -10.112 5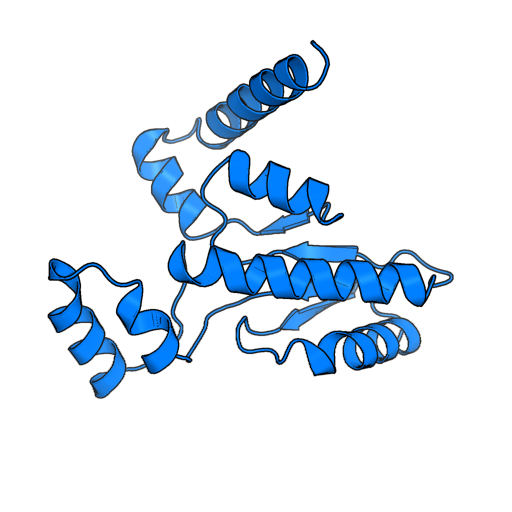.068 3.882 1.00 98.69 80 CYS A C 1
ATOM 614 O O . CYS A 1 80 ? -11.065 5.339 4.610 1.00 98.69 80 CYS A O 1
ATOM 616 N N . ALA A 1 81 ? -9.365 3.980 4.099 1.00 98.69 81 ALA A N 1
ATOM 617 C CA . ALA A 1 81 ? -9.657 3.055 5.194 1.00 98.69 81 ALA A CA 1
ATOM 618 C C . ALA A 1 81 ? -9.438 3.671 6.575 1.00 98.69 81 ALA A C 1
ATOM 620 O O . ALA A 1 81 ? -10.241 3.431 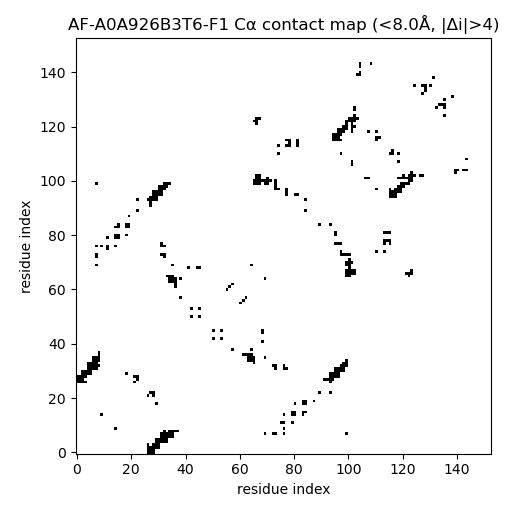7.471 1.00 98.69 81 ALA A O 1
ATOM 621 N N . VAL A 1 82 ? -8.386 4.473 6.770 1.00 98.75 82 VAL A N 1
ATOM 622 C CA . VAL A 1 82 ? -8.177 5.175 8.046 1.00 98.75 82 VAL A CA 1
ATOM 623 C C . VAL A 1 82 ? -9.342 6.120 8.339 1.00 98.75 82 VAL A C 1
ATOM 625 O O . VAL A 1 82 ? -9.820 6.166 9.472 1.00 98.75 82 VAL A O 1
ATOM 628 N N . GLU A 1 83 ? -9.818 6.857 7.337 1.00 98.62 83 GLU A N 1
ATOM 629 C CA . GLU A 1 83 ? -10.986 7.733 7.465 1.00 98.62 83 GLU A CA 1
ATOM 630 C C . GLU A 1 83 ? -12.249 6.936 7.817 1.00 98.62 83 GLU A C 1
ATOM 632 O O . GLU A 1 83 ? -12.954 7.303 8.758 1.00 98.62 83 GLU A O 1
ATOM 637 N N . ALA A 1 84 ? -12.481 5.800 7.152 1.00 98.69 84 ALA A N 1
ATOM 638 C CA . ALA A 1 84 ? -13.599 4.907 7.449 1.00 98.69 84 ALA A CA 1
ATOM 639 C C . ALA A 1 84 ? -13.541 4.334 8.876 1.00 98.69 84 ALA A C 1
ATOM 641 O O . ALA A 1 84 ? -14.540 4.366 9.592 1.00 98.69 84 ALA A O 1
ATOM 642 N N . VAL A 1 85 ? -12.373 3.866 9.330 1.00 98.69 85 VAL A N 1
ATOM 643 C CA . VAL A 1 85 ? -12.183 3.351 10.699 1.00 98.69 85 VAL A CA 1
ATOM 644 C C . VAL A 1 85 ? -12.443 4.446 11.734 1.00 98.69 85 VAL A C 1
ATOM 646 O O . VAL A 1 85 ? -13.120 4.201 12.731 1.00 98.69 85 VAL A O 1
ATOM 649 N N . ARG A 1 86 ? -11.944 5.668 11.499 1.00 98.19 86 ARG A N 1
ATOM 650 C CA . ARG A 1 86 ? -12.181 6.814 12.392 1.00 98.19 86 ARG A CA 1
ATOM 651 C C .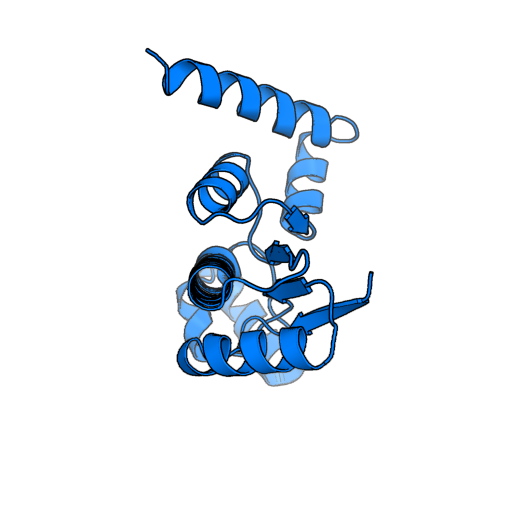 ARG A 1 86 ? -13.658 7.181 12.476 1.00 98.19 86 ARG A C 1
ATOM 653 O O . ARG A 1 86 ? -14.133 7.464 13.570 1.00 98.19 86 ARG A O 1
ATOM 660 N N . ALA A 1 87 ? -14.363 7.177 11.346 1.00 98.31 87 ALA A N 1
ATOM 661 C CA . ALA A 1 87 ? -15.792 7.470 11.299 1.00 98.31 87 ALA A CA 1
ATOM 662 C C . ALA A 1 87 ? -16.628 6.388 12.001 1.00 98.31 87 ALA A C 1
ATOM 664 O O . ALA A 1 87 ? -17.594 6.713 12.686 1.00 98.31 87 ALA A O 1
ATOM 665 N N . LEU A 1 88 ? -16.241 5.118 11.854 1.00 98.25 88 LEU A N 1
ATOM 666 C CA . LEU A 1 88 ? -16.922 3.984 12.475 1.00 98.25 88 LEU A CA 1
ATOM 667 C C . LEU A 1 88 ? -16.680 3.896 13.990 1.00 98.25 88 LEU A C 1
ATOM 669 O O . LEU A 1 88 ? -17.546 3.402 14.705 1.00 98.25 88 LEU A O 1
ATOM 673 N N . ALA A 1 89 ? -15.520 4.367 14.467 1.00 97.94 89 ALA A N 1
ATOM 674 C CA . ALA A 1 89 ? -15.115 4.357 15.875 1.00 97.94 89 ALA A CA 1
ATOM 675 C C . ALA A 1 89 ? -15.356 2.991 16.565 1.00 97.94 89 ALA A C 1
ATOM 677 O O . ALA A 1 89 ? -16.132 2.909 17.522 1.00 97.94 89 ALA A O 1
ATOM 678 N N . PRO A 1 90 ? -14.721 1.904 16.077 1.00 97.56 90 PRO A N 1
ATOM 679 C CA . PRO A 1 90 ? -14.940 0.560 16.605 1.00 97.56 90 PRO A CA 1
ATOM 680 C C . PRO A 1 90 ? -14.636 0.472 18.107 1.00 97.56 90 PRO A C 1
ATOM 682 O O . PRO A 1 90 ? -13.726 1.124 18.618 1.00 97.56 90 PRO A O 1
ATOM 685 N N . SER A 1 91 ? -15.375 -0.385 18.817 1.00 96.44 91 SER A N 1
ATOM 686 C CA . SER A 1 91 ? -15.174 -0.632 20.254 1.00 96.44 91 SER A CA 1
ATOM 687 C C . SER A 1 91 ? -13.884 -1.394 20.575 1.00 96.44 91 SER A C 1
ATOM 689 O O . SER A 1 91 ? -13.520 -1.525 21.743 1.00 96.44 91 SER A O 1
ATOM 691 N N . HIS A 1 92 ? -13.216 -1.930 19.555 1.00 96.62 92 HIS A N 1
ATOM 692 C CA . HIS A 1 92 ? -11.937 -2.624 19.646 1.00 96.62 92 HIS A CA 1
ATOM 693 C C . HIS A 1 92 ? -10.923 -2.020 18.674 1.00 96.62 92 HIS A C 1
ATOM 695 O O . HIS A 1 92 ? -11.266 -1.263 17.767 1.00 96.62 92 HIS A O 1
ATOM 701 N N . GLU A 1 93 ? -9.652 -2.354 18.875 1.00 96.12 93 GLU A N 1
ATOM 702 C 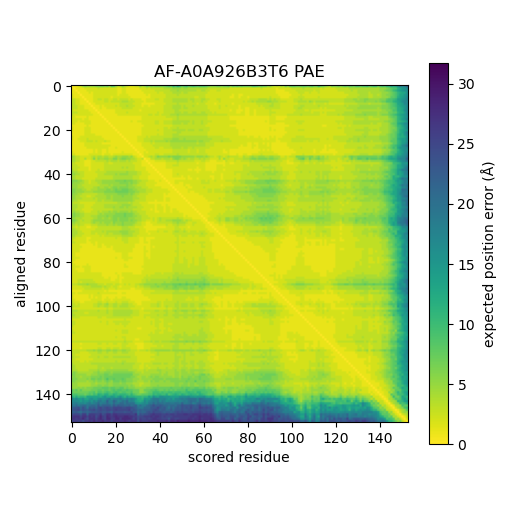CA . GLU A 1 93 ? -8.573 -1.890 18.010 1.00 96.12 93 GLU A CA 1
ATOM 703 C C . GLU A 1 93 ? -8.698 -2.488 16.599 1.00 96.12 93 GLU A C 1
ATOM 705 O O . GLU A 1 93 ? -8.783 -3.704 16.439 1.00 96.12 93 GLU A O 1
ATOM 710 N N . PHE A 1 94 ? -8.669 -1.631 15.575 1.00 98.38 94 PHE A N 1
ATOM 711 C CA . PHE A 1 94 ? -8.670 -2.041 14.172 1.00 98.38 94 PHE A CA 1
ATOM 712 C C . PHE A 1 94 ? -7.558 -1.314 13.411 1.00 98.38 94 PHE A C 1
ATOM 714 O O . PHE A 1 94 ? -7.577 -0.089 13.278 1.00 98.38 94 PHE A O 1
ATOM 721 N N . GLN A 1 95 ? -6.576 -2.064 12.909 1.00 98.19 95 GLN A N 1
ATOM 722 C CA . GLN A 1 95 ? -5.373 -1.504 12.294 1.00 98.19 95 GLN A CA 1
ATOM 723 C C . GLN A 1 95 ? -5.467 -1.431 10.768 1.00 98.19 95 GLN A C 1
ATOM 725 O O . GLN A 1 95 ? -5.805 -2.407 10.097 1.00 98.19 95 GLN A O 1
ATOM 730 N N . VAL A 1 96 ? -5.075 -0.288 10.203 1.00 98.62 96 VAL A N 1
ATOM 731 C CA . VAL A 1 96 ? -4.851 -0.139 8.758 1.00 98.62 96 VAL A CA 1
ATOM 732 C C . VAL A 1 96 ? -3.360 -0.273 8.474 1.00 98.62 96 VAL A C 1
ATOM 734 O O . VAL A 1 96 ? -2.535 0.446 9.040 1.00 98.62 96 VAL A O 1
ATOM 737 N N . ILE A 1 97 ? -3.013 -1.193 7.576 1.00 98.62 97 ILE A N 1
ATOM 738 C CA . ILE A 1 97 ? -1.637 -1.505 7.190 1.00 98.62 97 ILE A CA 1
ATOM 739 C C . ILE A 1 97 ? -1.475 -1.206 5.700 1.00 98.62 97 ILE A C 1
ATOM 741 O O . ILE A 1 97 ? -2.177 -1.780 4.869 1.00 98.62 97 ILE A O 1
ATOM 745 N N . ARG A 1 98 ? -0.526 -0.344 5.329 1.00 98.25 98 ARG A N 1
ATOM 746 C CA . ARG A 1 98 ? -0.247 -0.049 3.914 1.00 98.25 98 ARG A CA 1
ATOM 747 C C . ARG A 1 98 ? 0.768 -1.034 3.340 1.00 98.25 98 ARG A C 1
ATOM 749 O O . ARG A 1 98 ? 1.802 -1.297 3.955 1.00 98.25 98 ARG A O 1
ATOM 756 N N . CYS A 1 99 ? 0.518 -1.532 2.133 1.00 97.31 99 CYS A N 1
ATOM 757 C CA . CYS A 1 99 ? 1.441 -2.372 1.373 1.00 97.31 99 CYS A CA 1
ATOM 758 C C . CYS A 1 99 ? 1.499 -1.911 -0.093 1.00 97.31 99 CYS A C 1
ATOM 760 O O . CYS A 1 99 ? 0.473 -1.674 -0.710 1.00 97.31 99 CYS A O 1
ATOM 762 N N . GLY A 1 100 ? 2.698 -1.794 -0.671 1.00 95.75 100 GLY A N 1
ATOM 763 C CA . GLY A 1 100 ? 2.887 -1.432 -2.086 1.00 95.75 100 GLY A CA 1
ATOM 764 C C . GLY A 1 100 ? 3.455 -0.024 -2.294 1.00 95.75 100 GLY A C 1
ATOM 765 O O . GLY A 1 100 ? 2.975 0.951 -1.722 1.00 95.75 100 GLY A O 1
ATOM 766 N N . GLY A 1 101 ? 4.516 0.081 -3.099 1.00 94.44 101 GLY A N 1
ATOM 767 C CA . GLY A 1 101 ? 5.145 1.357 -3.477 1.00 94.44 101 GLY A CA 1
ATOM 768 C C . GLY A 1 101 ? 5.883 2.120 -2.375 1.00 94.44 101 GLY A C 1
ATOM 769 O O . GLY A 1 101 ? 6.261 3.270 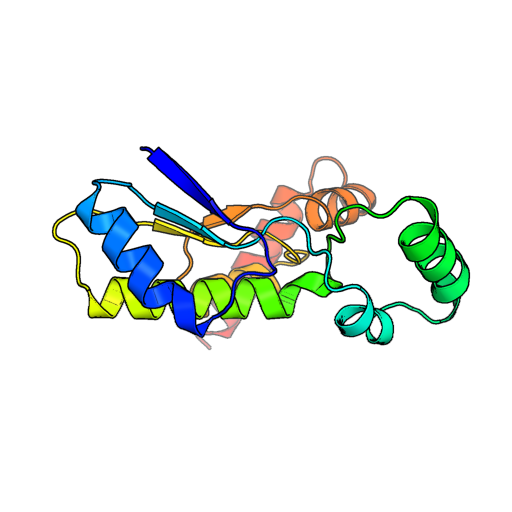-2.575 1.00 94.44 101 GLY A O 1
ATOM 770 N N . ILE A 1 102 ? 6.123 1.487 -1.228 1.00 95.62 102 ILE A N 1
ATOM 771 C CA . ILE A 1 102 ? 6.918 2.049 -0.132 1.00 95.62 102 ILE A CA 1
ATOM 772 C C . ILE A 1 102 ? 8.390 1.804 -0.468 1.00 95.62 102 ILE A C 1
ATOM 774 O O . ILE A 1 102 ? 8.797 0.650 -0.601 1.00 95.62 102 ILE A O 1
ATOM 778 N N . ALA A 1 103 ? 9.179 2.860 -0.653 1.00 92.75 103 ALA A N 1
ATOM 779 C CA . ALA A 1 103 ? 10.586 2.752 -1.058 1.00 92.75 103 ALA A CA 1
ATOM 780 C C . ALA A 1 103 ? 11.530 3.663 -0.262 1.00 92.75 103 ALA A C 1
ATOM 782 O O . ALA A 1 103 ? 12.748 3.545 -0.385 1.00 92.75 103 ALA A O 1
ATOM 783 N N . SER A 1 104 ? 10.987 4.573 0.545 1.00 89.81 104 SER A N 1
ATOM 784 C CA . SER A 1 104 ? 11.755 5.616 1.217 1.00 89.81 104 SER A CA 1
ATOM 785 C C . SER A 1 104 ? 11.182 5.978 2.587 1.00 89.81 104 SER A C 1
ATOM 787 O O . SER A 1 104 ? 10.033 5.664 2.901 1.00 89.81 104 SER A O 1
ATOM 789 N N . ASN A 1 105 ? 11.967 6.711 3.382 1.00 90.31 105 ASN A N 1
ATOM 790 C CA . ASN A 1 105 ? 11.474 7.344 4.604 1.00 90.31 105 ASN A CA 1
ATOM 791 C C . ASN A 1 105 ? 10.280 8.279 4.325 1.00 90.31 105 ASN A C 1
ATOM 793 O O . ASN A 1 105 ? 9.285 8.238 5.043 1.00 90.31 105 ASN A O 1
ATOM 797 N N . ALA A 1 106 ? 10.342 9.073 3.252 1.00 91.56 106 ALA A N 1
ATOM 798 C CA . ALA A 1 106 ? 9.252 9.971 2.879 1.00 91.56 106 ALA A CA 1
ATOM 799 C C . ALA A 1 106 ? 7.922 9.212 2.718 1.00 91.56 106 ALA A C 1
ATOM 801 O O . ALA A 1 106 ? 6.895 9.667 3.211 1.00 91.56 106 ALA A O 1
ATOM 802 N N . ASP A 1 107 ? 7.945 8.005 2.140 1.00 94.19 107 ASP A N 1
ATOM 803 C CA . ASP A 1 107 ? 6.747 7.164 2.023 1.00 94.19 107 ASP A CA 1
ATOM 804 C C . ASP A 1 107 ? 6.171 6.755 3.388 1.00 94.19 107 ASP A C 1
ATOM 806 O O . ASP A 1 107 ? 4.951 6.696 3.543 1.00 94.19 107 ASP A O 1
ATOM 810 N N . ILE A 1 108 ? 7.032 6.478 4.373 1.00 93.62 108 ILE A N 1
ATOM 811 C CA . ILE A 1 108 ? 6.633 6.120 5.744 1.00 93.62 108 ILE A CA 1
ATOM 812 C C . ILE A 1 108 ? 6.051 7.341 6.464 1.00 93.62 108 ILE A C 1
ATOM 814 O O . ILE A 1 108 ? 5.042 7.223 7.161 1.00 93.62 108 ILE A O 1
ATOM 818 N N . VAL A 1 109 ? 6.660 8.514 6.285 1.00 93.62 109 VAL A N 1
ATOM 819 C CA . VAL A 1 109 ? 6.146 9.783 6.816 1.00 93.62 109 VAL A CA 1
ATOM 820 C C . VAL A 1 109 ? 4.769 10.094 6.224 1.00 93.62 109 VAL A C 1
ATOM 822 O O . VAL A 1 109 ? 3.850 10.417 6.973 1.00 93.62 109 VAL A O 1
ATOM 825 N N . GLU A 1 110 ? 4.578 9.921 4.915 1.00 95.88 110 GLU A N 1
ATOM 826 C CA . GLU A 1 110 ? 3.274 10.107 4.267 1.00 95.88 110 GLU A CA 1
ATOM 827 C C . GLU A 1 110 ? 2.223 9.101 4.758 1.00 95.88 110 GLU A C 1
ATOM 829 O O . GLU A 1 110 ? 1.082 9.485 5.025 1.00 95.88 110 GLU A O 1
ATOM 834 N N . SER A 1 111 ? 2.601 7.836 4.977 1.00 97.25 111 SER A N 1
ATOM 835 C CA . SER A 1 111 ? 1.730 6.856 5.639 1.00 97.25 111 SER A CA 1
ATOM 836 C C . SER A 1 111 ? 1.298 7.336 7.030 1.00 97.25 111 SER A C 1
ATOM 838 O O . SER A 1 111 ? 0.108 7.318 7.345 1.00 97.25 111 SER A O 1
ATOM 840 N N . ARG A 1 112 ? 2.237 7.828 7.849 1.00 96.19 112 ARG A N 1
ATOM 841 C CA . ARG A 1 112 ? 1.936 8.343 9.195 1.00 96.19 112 ARG A CA 1
ATOM 842 C C . ARG A 1 112 ? 0.997 9.544 9.157 1.00 96.19 112 ARG A C 1
ATOM 844 O O . ARG A 1 112 ? 0.050 9.582 9.938 1.00 96.19 112 ARG A O 1
ATOM 851 N N . LYS A 1 113 ? 1.208 10.488 8.234 1.00 97.00 113 LYS A N 1
ATOM 852 C CA . LYS A 1 113 ? 0.300 11.632 8.026 1.00 97.00 113 LYS A CA 1
ATOM 853 C C . LYS A 1 113 ? -1.110 11.176 7.647 1.00 97.00 113 LYS A C 1
ATOM 855 O O . LYS A 1 113 ? -2.084 11.758 8.112 1.00 97.00 113 LYS A O 1
ATOM 860 N N . ALA A 1 114 ? -1.228 10.103 6.864 1.00 97.62 114 ALA A N 1
ATOM 861 C CA . ALA A 1 114 ? -2.507 9.470 6.546 1.00 97.62 114 ALA A CA 1
ATOM 862 C C . ALA A 1 114 ? -3.108 8.657 7.715 1.00 97.62 114 ALA A C 1
ATOM 864 O O . ALA A 1 114 ? -4.209 8.139 7.580 1.00 97.62 114 ALA A O 1
ATOM 865 N N . GLY A 1 115 ? -2.420 8.550 8.858 1.00 97.44 115 GLY A N 1
ATOM 866 C CA . GLY A 1 115 ? -2.848 7.797 10.040 1.00 97.44 115 GLY A CA 1
ATOM 867 C C . GLY A 1 115 ? -2.536 6.298 10.000 1.00 97.44 115 GLY A C 1
ATOM 868 O O . GLY A 1 115 ? -3.019 5.557 10.849 1.00 97.44 115 GLY A O 1
ATOM 869 N N . VAL A 1 116 ? -1.718 5.851 9.046 1.00 98.00 116 VAL A N 1
ATOM 870 C CA . VAL A 1 116 ? -1.247 4.466 8.943 1.00 98.00 116 VAL A CA 1
ATOM 871 C C . VAL A 1 116 ? -0.034 4.269 9.851 1.00 98.00 116 VAL A C 1
ATOM 873 O O . VAL A 1 116 ? 0.999 4.921 9.677 1.00 98.00 116 VAL A O 1
ATOM 876 N N . LEU A 1 117 ? -0.134 3.327 10.790 1.00 94.44 117 LEU A N 1
ATOM 877 C CA . LEU A 1 117 ? 0.944 3.020 11.739 1.00 94.44 117 LEU A CA 1
ATOM 878 C C . LEU A 1 117 ? 1.905 1.944 11.222 1.00 94.44 117 LEU A C 1
ATOM 880 O O . LEU A 1 117 ? 3.097 1.977 11.531 1.00 94.44 117 LEU A O 1
ATOM 884 N N . LEU A 1 118 ? 1.401 1.007 10.415 1.00 96.94 118 LEU A N 1
ATOM 885 C CA . LEU A 1 118 ? 2.148 -0.157 9.948 1.00 96.94 118 LEU A CA 1
ATOM 886 C C . LEU A 1 118 ? 2.290 -0.157 8.424 1.00 96.94 118 LEU A C 1
ATOM 888 O O . LEU A 1 118 ? 1.346 0.099 7.680 1.00 96.94 118 LEU A O 1
ATOM 892 N N . ASN A 1 119 ? 3.493 -0.488 7.962 1.00 96.62 119 ASN A N 1
ATOM 893 C CA . ASN A 1 119 ? 3.860 -0.509 6.552 1.00 96.62 119 ASN A CA 1
ATOM 894 C C . ASN A 1 119 ? 4.508 -1.858 6.220 1.00 96.62 119 ASN A C 1
ATOM 896 O O . ASN A 1 119 ? 5.404 -2.304 6.934 1.00 96.62 119 ASN A O 1
ATOM 900 N N . GLN A 1 120 ? 4.086 -2.496 5.130 1.00 96.00 120 GLN A N 1
ATOM 901 C CA . GLN A 1 120 ? 4.730 -3.694 4.592 1.00 96.00 120 GLN A CA 1
ATOM 902 C C . GLN A 1 120 ? 5.641 -3.319 3.424 1.00 96.00 120 GLN A C 1
ATOM 904 O O . GLN A 1 120 ? 5.188 -2.787 2.407 1.00 96.00 120 GLN A O 1
ATOM 909 N N . TRP A 1 121 ? 6.927 -3.626 3.572 1.00 93.44 121 TRP A N 1
ATOM 910 C CA . TRP A 1 121 ? 7.985 -3.188 2.671 1.00 93.44 121 TRP A CA 1
ATOM 911 C C . TRP A 1 121 ? 8.606 -4.382 1.933 1.00 93.44 121 TRP A C 1
ATOM 913 O O . TRP A 1 121 ? 9.145 -5.273 2.580 1.00 93.44 121 TRP A O 1
ATOM 923 N N . TYR A 1 122 ? 8.500 -4.419 0.595 1.00 94.88 122 TYR A N 1
ATOM 924 C CA . TYR A 1 122 ? 9.000 -5.543 -0.220 1.00 94.88 122 TYR A CA 1
ATOM 925 C C . TYR A 1 122 ? 9.903 -5.098 -1.379 1.00 94.88 122 TYR A C 1
ATOM 927 O O . TYR A 1 122 ? 11.119 -5.179 -1.265 1.00 94.88 122 TYR A O 1
ATOM 935 N N . VAL A 1 123 ? 9.355 -4.581 -2.489 1.00 94.00 123 VAL A N 1
ATOM 936 C CA . VAL A 1 123 ? 10.183 -4.171 -3.649 1.00 94.00 123 VAL A CA 1
ATOM 937 C C . VAL A 1 123 ? 11.178 -3.083 -3.252 1.00 94.00 123 VAL A C 1
ATOM 939 O O . VAL A 1 123 ? 12.377 -3.228 -3.472 1.00 94.00 123 VAL A O 1
ATOM 942 N N . GLY A 1 124 ? 10.701 -2.050 -2.554 1.00 92.38 124 GLY A N 1
ATOM 943 C CA . GLY A 1 124 ? 11.580 -1.007 -2.043 1.00 92.38 124 GLY A CA 1
ATOM 944 C C . GLY A 1 124 ? 12.613 -1.517 -1.031 1.00 92.38 124 GLY A C 1
ATOM 945 O O . GLY A 1 124 ? 13.671 -0.908 -0.914 1.00 92.38 124 GLY A O 1
ATOM 946 N N . TYR A 1 125 ? 12.343 -2.626 -0.323 1.00 93.94 125 TYR A N 1
ATOM 947 C CA . TYR A 1 125 ? 13.321 -3.233 0.583 1.00 93.94 125 TYR A CA 1
ATOM 948 C C . TYR A 1 125 ? 14.492 -3.782 -0.222 1.00 93.94 125 TYR A C 1
ATOM 950 O O . TYR A 1 125 ? 15.629 -3.463 0.095 1.00 93.94 125 TYR A O 1
ATOM 958 N N . PHE A 1 126 ? 14.234 -4.544 -1.289 1.00 94.50 126 PHE A N 1
ATOM 959 C CA . PHE A 1 126 ? 15.304 -5.085 -2.130 1.00 94.50 126 PHE A CA 1
ATOM 960 C C . PHE A 1 126 ? 16.087 -3.987 -2.853 1.00 94.50 126 PHE A C 1
ATOM 962 O O . PHE A 1 126 ? 17.314 -4.049 -2.905 1.00 94.50 126 PHE A O 1
ATOM 969 N N . GLU A 1 127 ? 15.412 -2.943 -3.338 1.00 91.12 127 GLU A N 1
ATOM 970 C CA . GLU A 1 127 ? 16.080 -1.779 -3.932 1.00 91.12 127 GLU A CA 1
ATOM 971 C C . GLU A 1 127 ? 16.976 -1.045 -2.924 1.00 91.12 127 GLU A C 1
ATOM 973 O O . GLU A 1 127 ? 18.090 -0.638 -3.257 1.00 91.12 127 GLU A O 1
ATOM 978 N N . ALA A 1 128 ? 16.509 -0.861 -1.687 1.00 91.94 128 ALA A N 1
ATOM 979 C CA . ALA A 1 128 ? 17.296 -0.228 -0.636 1.00 91.94 128 ALA A CA 1
ATOM 980 C C . ALA A 1 128 ? 18.432 -1.136 -0.147 1.00 91.94 128 ALA A C 1
ATOM 982 O O . ALA A 1 128 ? 19.553 -0.666 0.040 1.00 91.94 128 ALA A O 1
ATOM 983 N N . PHE A 1 129 ? 18.177 -2.437 -0.011 1.00 94.56 129 PHE A N 1
ATOM 984 C CA . PHE A 1 129 ? 19.171 -3.442 0.351 1.00 94.56 129 PHE A CA 1
ATOM 985 C C . PHE A 1 129 ? 20.300 -3.509 -0.679 1.00 94.56 129 PHE A C 1
ATOM 987 O O . PHE A 1 129 ? 21.463 -3.575 -0.297 1.00 94.56 129 PHE A O 1
ATOM 994 N N . ALA A 1 130 ? 19.999 -3.393 -1.975 1.00 93.69 130 ALA A N 1
ATOM 995 C CA . ALA A 1 130 ? 21.020 -3.339 -3.021 1.00 93.69 130 ALA A CA 1
ATOM 996 C C . ALA A 1 130 ? 22.007 -2.164 -2.853 1.00 93.69 130 ALA A C 1
ATOM 998 O O . ALA A 1 130 ? 23.125 -2.233 -3.357 1.00 93.69 130 ALA A O 1
ATOM 999 N N . ARG A 1 131 ? 21.618 -1.098 -2.136 1.00 91.00 131 ARG A N 1
ATOM 1000 C CA . ARG A 1 131 ? 22.470 0.071 -1.856 1.00 91.00 131 ARG A CA 1
ATOM 1001 C C . ARG A 1 131 ? 23.123 0.025 -0.475 1.00 91.00 131 ARG A C 1
ATOM 1003 O O . ARG A 1 131 ? 24.300 0.337 -0.347 1.00 91.00 131 ARG A O 1
ATOM 1010 N N . ALA A 1 132 ? 22.350 -0.317 0.554 1.00 91.81 132 ALA A N 1
ATOM 1011 C CA . ALA A 1 132 ? 22.751 -0.217 1.960 1.00 91.81 132 ALA A CA 1
ATOM 1012 C C . ALA A 1 132 ? 23.168 -1.562 2.585 1.00 91.81 132 ALA A C 1
ATOM 1014 O O . ALA A 1 132 ? 23.630 -1.604 3.729 1.00 91.81 132 ALA A O 1
ATOM 1015 N N . GLY A 1 133 ? 22.982 -2.670 1.864 1.00 94.25 133 GLY A N 1
ATOM 1016 C CA . GLY A 1 133 ? 23.229 -4.022 2.350 1.00 94.25 133 GLY A CA 1
ATOM 1017 C C . GLY A 1 133 ? 22.496 -4.303 3.662 1.00 94.25 133 GLY A C 1
ATOM 1018 O O . GLY A 1 133 ? 21.342 -3.922 3.864 1.00 94.25 133 GLY A O 1
ATOM 1019 N N . HIS A 1 134 ? 23.194 -4.937 4.600 1.00 95.00 134 HIS A N 1
ATOM 1020 C CA . HIS A 1 134 ? 22.639 -5.298 5.907 1.00 95.00 134 HIS A CA 1
ATOM 1021 C C . HIS A 1 134 ? 22.273 -4.099 6.797 1.00 95.00 134 HIS A C 1
ATOM 1023 O O . HIS A 1 134 ? 21.533 -4.277 7.761 1.00 95.00 134 HIS A O 1
ATOM 1029 N N . ASN A 1 135 ? 22.723 -2.881 6.470 1.00 93.31 135 ASN A N 1
ATOM 1030 C CA . ASN A 1 135 ? 22.366 -1.668 7.210 1.00 93.31 135 ASN A CA 1
ATOM 1031 C C . ASN A 1 135 ? 21.069 -1.003 6.705 1.00 93.31 135 ASN A C 1
ATOM 1033 O O . ASN A 1 135 ? 20.765 0.129 7.070 1.00 93.31 135 ASN A O 1
ATOM 1037 N N . VAL A 1 136 ? 20.287 -1.683 5.861 1.00 92.31 136 VAL A N 1
ATOM 1038 C CA . VAL A 1 136 ? 19.080 -1.124 5.230 1.00 92.31 136 VAL A CA 1
ATOM 1039 C C . VAL A 1 136 ? 18.086 -0.503 6.223 1.00 92.31 136 VAL A C 1
ATOM 1041 O O . VAL A 1 136 ? 17.571 0.581 5.971 1.00 92.31 136 VAL A O 1
ATOM 1044 N N . TYR A 1 137 ? 17.851 -1.124 7.381 1.00 89.19 137 TYR A N 1
ATOM 1045 C CA . TYR A 1 137 ? 16.975 -0.540 8.403 1.00 89.19 137 TYR A CA 1
ATOM 1046 C C . TYR A 1 137 ? 17.623 0.638 9.135 1.00 89.19 137 TYR A C 1
ATOM 1048 O O . TYR A 1 137 ? 16.928 1.597 9.459 1.00 89.19 137 TYR A O 1
ATOM 1056 N N . GLY A 1 138 ? 18.940 0.592 9.361 1.00 88.50 138 GLY A N 1
ATOM 1057 C CA . GLY A 1 138 ? 19.683 1.702 9.955 1.00 88.50 138 GLY A CA 1
ATOM 1058 C C . GLY A 1 138 ? 19.611 2.959 9.088 1.00 88.50 138 GLY A C 1
ATOM 1059 O O . GLY A 1 138 ? 19.322 4.031 9.609 1.00 88.50 138 GLY A O 1
ATOM 1060 N N . ASP A 1 139 ? 19.768 2.808 7.769 1.00 85.75 139 ASP A N 1
ATOM 1061 C CA . ASP A 1 139 ? 19.641 3.900 6.793 1.00 85.75 139 ASP A CA 1
ATOM 1062 C C . ASP A 1 139 ? 18.223 4.497 6.747 1.00 85.75 139 ASP A C 1
ATOM 1064 O O . ASP A 1 139 ? 18.057 5.710 6.641 1.00 85.75 139 ASP A O 1
ATOM 1068 N N . VAL A 1 140 ? 17.177 3.671 6.869 1.00 82.12 140 VAL A N 1
ATOM 1069 C CA . VAL A 1 140 ? 15.794 4.176 6.934 1.00 82.12 140 VAL A CA 1
ATOM 1070 C C . VAL A 1 140 ? 15.545 4.941 8.235 1.00 82.12 140 VAL A C 1
ATOM 1072 O O . VAL A 1 140 ? 14.972 6.029 8.200 1.00 82.12 140 VAL A O 1
ATOM 1075 N N . VAL A 1 141 ? 15.982 4.399 9.375 1.00 80.38 141 VAL A N 1
ATOM 1076 C CA . VAL A 1 141 ? 15.758 5.005 10.697 1.00 80.38 141 VAL A CA 1
ATOM 1077 C C . VAL A 1 141 ? 16.552 6.299 10.875 1.00 80.38 141 VAL A C 1
ATOM 1079 O O . VAL A 1 141 ? 16.005 7.261 11.410 1.00 80.38 141 VAL A O 1
ATOM 1082 N N . SER A 1 142 ? 17.804 6.376 10.414 1.00 76.56 142 SER A N 1
ATOM 1083 C CA . SER A 1 142 ? 18.594 7.611 10.523 1.00 76.56 142 SER A CA 1
ATOM 1084 C C . SER A 1 142 ? 17.909 8.776 9.802 1.00 76.56 142 SER A C 1
ATOM 1086 O O . SER A 1 142 ? 17.742 9.849 10.377 1.00 76.56 142 SER A O 1
ATOM 1088 N N . ARG A 1 143 ? 17.382 8.519 8.600 1.00 70.31 143 ARG A N 1
ATOM 1089 C CA . ARG A 1 143 ? 16.631 9.500 7.801 1.00 70.31 143 ARG A CA 1
ATOM 1090 C C . ARG A 1 143 ? 15.283 9.878 8.427 1.00 70.31 143 ARG A C 1
ATOM 1092 O O . ARG A 1 143 ? 14.794 10.983 8.197 1.00 70.31 143 ARG A O 1
ATOM 1099 N N . MET A 1 144 ? 14.659 8.980 9.200 1.00 67.50 144 MET A N 1
ATOM 1100 C CA . MET A 1 144 ? 13.434 9.279 9.962 1.00 67.50 144 MET A CA 1
ATOM 1101 C C . MET A 1 144 ? 13.689 10.305 11.063 1.00 67.50 144 MET A C 1
ATOM 1103 O O . MET A 1 144 ? 12.890 11.224 11.235 1.00 67.50 144 MET A O 1
ATOM 1107 N N . SER A 1 145 ? 14.787 10.140 11.800 1.00 61.22 145 SER A N 1
ATOM 1108 C CA . SER A 1 145 ? 15.161 11.030 12.900 1.00 61.22 145 SER A CA 1
ATOM 1109 C C . SER A 1 145 ? 15.460 12.445 12.405 1.00 61.22 145 SER A C 1
ATOM 1111 O O . SER A 1 145 ? 14.978 13.398 13.005 1.00 61.22 145 SER A O 1
ATOM 1113 N N . GLU A 1 146 ? 16.160 12.576 11.274 1.00 60.22 146 GLU A N 1
ATOM 1114 C CA . GLU A 1 146 ? 16.463 13.868 10.637 1.00 60.22 146 GLU A CA 1
ATOM 1115 C C . GLU A 1 146 ? 15.184 14.638 10.254 1.00 60.22 146 GLU A C 1
ATOM 1117 O O . GLU A 1 146 ? 15.045 15.817 10.575 1.00 60.22 146 GLU A O 1
ATOM 1122 N N . SER A 1 147 ? 14.196 13.952 9.666 1.00 55.81 147 SER A N 1
ATOM 1123 C CA . SER A 1 147 ? 12.920 14.561 9.255 1.00 55.81 147 SER A CA 1
ATOM 1124 C C . SER A 1 147 ? 12.038 15.022 10.424 1.00 55.81 147 SER A C 1
ATOM 1126 O O . SER A 1 147 ? 11.214 15.915 10.232 1.00 55.81 147 SER A O 1
ATOM 1128 N N . LEU A 1 148 ? 12.157 14.416 11.611 1.00 53.97 148 LEU A N 1
ATOM 1129 C CA . LEU A 1 148 ? 11.380 14.804 12.797 1.00 53.97 148 LEU A CA 1
ATOM 1130 C C . LEU A 1 148 ? 11.915 16.089 13.441 1.00 53.97 148 LEU A C 1
ATOM 1132 O O . LEU A 1 148 ? 11.131 16.867 13.982 1.00 53.97 148 LEU A O 1
ATOM 1136 N N . THR A 1 149 ? 13.222 16.333 13.349 1.00 53.84 149 THR A N 1
ATOM 1137 C CA . THR A 1 149 ? 13.853 17.581 13.802 1.00 53.84 149 THR A CA 1
ATOM 1138 C C . THR A 1 149 ? 13.432 18.790 12.963 1.00 53.84 149 THR A C 1
ATOM 1140 O O . THR A 1 149 ? 13.153 19.834 13.540 1.00 53.84 149 THR A O 1
ATOM 1143 N N . ASP A 1 150 ? 13.265 18.632 11.645 1.00 48.66 150 ASP A N 1
ATOM 1144 C CA . ASP A 1 150 ? 12.853 19.721 10.737 1.00 48.66 150 ASP A CA 1
ATOM 1145 C C . ASP A 1 150 ? 11.369 20.115 10.855 1.00 48.66 150 ASP A C 1
ATOM 1147 O O . ASP A 1 150 ? 10.959 21.159 10.360 1.00 48.66 150 ASP A O 1
ATOM 1151 N N . THR A 1 151 ? 10.527 19.292 11.493 1.00 45.00 151 THR A N 1
ATOM 1152 C CA . THR A 1 151 ? 9.097 19.625 11.681 1.00 45.00 151 THR A CA 1
ATOM 1153 C C . THR A 1 151 ? 8.833 20.369 12.998 1.00 45.00 151 THR A C 1
ATOM 1155 O O . THR A 1 151 ? 7.701 20.768 13.266 1.00 45.00 151 THR A O 1
ATOM 1158 N N . LEU A 1 152 ? 9.862 20.520 13.840 1.00 43.62 152 LEU A N 1
ATOM 1159 C CA . LEU A 1 152 ? 9.804 21.161 15.159 1.00 43.62 152 LEU A CA 1
ATOM 1160 C C . LEU A 1 152 ? 10.641 22.455 15.238 1.00 43.62 152 LEU A C 1
ATOM 1162 O O . LEU A 1 152 ? 10.737 23.041 16.318 1.00 43.62 152 LEU A O 1
ATOM 1166 N N . SER A 1 153 ? 11.222 22.894 14.117 1.00 38.62 153 SER A N 1
ATOM 1167 C CA . SER A 1 153 ? 11.927 24.173 13.934 1.00 38.62 153 SER A CA 1
ATOM 1168 C C . SER A 1 153 ? 11.103 25.142 13.098 1.00 38.62 153 SER A C 1
ATOM 1170 O O . SER A 1 153 ? 11.056 26.336 13.461 1.00 38.62 153 SER A O 1
#

Solvent-accessible surface area (backbone atoms only — not comparable to full-atom values): 8422 Å² total; per-residue (Å²): 135,51,68,50,76,41,48,41,74,60,60,66,88,52,36,48,62,50,51,50,52,40,51,78,71,68,38,36,30,40,33,28,22,49,43,32,74,62,53,82,78,49,53,81,74,50,56,80,87,47,42,68,60,49,54,49,42,61,74,72,74,53,69,67,46,69,28,67,82,36,28,64,51,12,48,52,45,34,30,51,40,38,52,36,49,61,73,65,56,64,98,60,77,67,46,50,27,33,20,36,25,40,61,50,49,68,49,54,54,52,35,44,76,44,65,33,85,43,74,52,69,54,60,25,44,55,61,41,28,76,75,48,46,93,45,35,66,57,59,41,50,55,53,45,56,57,57,57,56,69,76,76,112

Nearest PDB structures (foldseek):
  7t5k-assembly1_A  TM=8.864E-01  e=8.169E-07  Escherichia coli K-12
  5ksw-assembly1_A  TM=7.738E-01  e=5.360E-05  Lactococcus lactis
  1ldc-assembly1_B-2  TM=6.871E-01  e=2.594E-02  Saccharomyces cerevisiae
  1lco-assembly1_B-2  TM=6.898E-01  e=1.236E-01  Saccharomyces cerevisiae
  1ltd-assembly1_A-2  TM=7.154E-01  e=2.036E-01  Saccharomyces cerevisiae

Mean predicted aligned error: 4.5 Å

Secondary structure (DSSP, 8-state):
--EEEE-TT--GGGHHHHHHHHHHTT--EEEE---B--HHHHGGGS-TTTHHHHHHHHHHT---B-SGGGHHHHHHHHHHHHHHHHHH--SS--EEEEESS--SHHHHHHHHHTT--EEE-SHHHHHHHHHHGGGHHHHHHHHHHHHHHTT--